Protein AF-A0A9E4WDG4-F1 (afdb_monomer_lite)

Structure (mmCIF, N/CA/C/O backbone):
data_AF-A0A9E4WDG4-F1
#
_entry.id   AF-A0A9E4WDG4-F1
#
loop_
_atom_site.group_PDB
_atom_site.id
_atom_site.type_symbol
_atom_site.label_atom_id
_atom_site.label_alt_id
_atom_site.label_comp_id
_atom_site.label_asym_id
_atom_site.label_entity_id
_atom_site.label_seq_id
_atom_site.pdbx_PDB_ins_code
_atom_site.Cartn_x
_atom_site.Cartn_y
_atom_site.Cartn_z
_atom_site.occupancy
_atom_site.B_iso_or_equiv
_atom_site.auth_seq_id
_atom_site.auth_comp_id
_atom_site.auth_asym_id
_atom_site.auth_atom_id
_atom_site.pdbx_PDB_model_num
ATOM 1 N N . ALA A 1 1 ? 10.465 -11.673 13.183 1.00 41.31 1 ALA A N 1
ATOM 2 C CA . ALA A 1 1 ? 9.646 -11.998 12.003 1.00 41.31 1 ALA A CA 1
ATOM 3 C C . ALA A 1 1 ? 10.600 -12.430 10.905 1.00 41.31 1 ALA A C 1
ATOM 5 O O . ALA A 1 1 ? 11.485 -11.655 10.567 1.00 41.31 1 ALA A O 1
ATOM 6 N N . LEU A 1 2 ? 10.512 -13.684 10.462 1.00 38.38 2 LEU A N 1
ATOM 7 C CA . LEU A 1 2 ? 11.326 -14.182 9.358 1.00 38.38 2 LEU A CA 1
ATOM 8 C C . LEU A 1 2 ? 10.900 -13.420 8.104 1.00 38.38 2 LEU A C 1
ATOM 10 O O . LEU A 1 2 ? 9.772 -13.575 7.641 1.00 38.38 2 LEU A O 1
ATOM 14 N N . VAL A 1 3 ? 11.782 -12.562 7.598 1.00 45.59 3 VAL A N 1
ATOM 15 C CA . VAL A 1 3 ? 11.724 -12.129 6.206 1.00 45.59 3 VAL A CA 1
ATOM 16 C C . VAL A 1 3 ? 11.910 -13.417 5.416 1.00 45.59 3 VAL A C 1
ATOM 18 O O . VAL A 1 3 ? 13.020 -13.933 5.337 1.00 45.59 3 VAL A O 1
ATOM 21 N N . LEU A 1 4 ? 10.811 -14.018 4.959 1.00 53.06 4 LEU A N 1
ATOM 22 C CA . LEU A 1 4 ? 10.887 -15.080 3.968 1.00 53.06 4 LEU A CA 1
ATOM 23 C C . LEU A 1 4 ? 11.609 -14.451 2.783 1.00 53.06 4 LEU A C 1
ATOM 25 O O . LEU A 1 4 ? 11.065 -13.554 2.134 1.00 53.06 4 LEU A O 1
ATOM 29 N N . GLU A 1 5 ? 12.847 -14.873 2.560 1.00 45.94 5 GLU A N 1
ATOM 30 C CA . GLU A 1 5 ? 13.589 -14.618 1.336 1.00 45.94 5 GLU A CA 1
ATOM 31 C C . GLU A 1 5 ? 12.843 -15.365 0.224 1.00 45.94 5 GLU A C 1
ATOM 33 O O . GLU A 1 5 ? 13.157 -16.489 -0.149 1.00 45.94 5 GLU A O 1
ATOM 38 N N . ARG A 1 6 ? 11.713 -14.793 -0.195 1.00 57.25 6 ARG A N 1
ATOM 39 C CA . ARG A 1 6 ? 10.986 -15.225 -1.375 1.00 57.25 6 ARG A CA 1
ATOM 40 C C . ARG A 1 6 ? 11.803 -14.737 -2.552 1.00 57.25 6 ARG A C 1
ATOM 42 O O . ARG A 1 6 ? 12.114 -13.548 -2.627 1.00 57.25 6 ARG A O 1
ATOM 49 N N . ASP A 1 7 ? 12.143 -15.640 -3.461 1.00 64.50 7 ASP A N 1
ATOM 50 C CA . ASP A 1 7 ? 12.677 -15.227 -4.747 1.00 64.50 7 ASP A CA 1
ATOM 51 C C . ASP A 1 7 ? 11.551 -14.570 -5.551 1.00 64.50 7 ASP A C 1
ATOM 53 O O . ASP A 1 7 ? 10.822 -15.205 -6.308 1.00 64.50 7 ASP A O 1
ATOM 57 N N . TYR A 1 8 ? 11.365 -13.269 -5.331 1.00 70.00 8 TYR A N 1
ATOM 58 C CA . TYR A 1 8 ? 10.345 -12.473 -6.007 1.00 70.00 8 TYR A CA 1
ATOM 59 C C . TYR A 1 8 ? 10.592 -12.353 -7.519 1.00 70.00 8 TYR A C 1
ATOM 61 O O . TYR A 1 8 ? 9.739 -11.811 -8.216 1.00 70.00 8 TYR A O 1
ATOM 69 N N . ARG A 1 9 ? 11.738 -12.822 -8.036 1.00 74.75 9 ARG A N 1
ATOM 70 C CA . ARG A 1 9 ? 12.068 -12.776 -9.468 1.00 74.75 9 ARG A CA 1
ATOM 71 C C . ARG A 1 9 ? 11.419 -13.914 -10.246 1.00 74.75 9 ARG A C 1
ATOM 73 O O . ARG A 1 9 ? 11.188 -13.757 -11.438 1.00 74.75 9 ARG A O 1
ATOM 80 N N . GLU A 1 10 ? 11.143 -15.034 -9.581 1.00 81.94 10 GLU A N 1
ATOM 81 C CA . GLU A 1 10 ? 10.524 -16.219 -10.190 1.00 81.94 10 GLU A CA 1
ATOM 82 C C . GLU A 1 10 ? 8.998 -16.237 -10.037 1.00 81.94 10 GLU A C 1
ATOM 84 O O . GLU A 1 10 ? 8.323 -17.124 -10.554 1.00 81.94 10 GLU A O 1
ATOM 89 N N . ILE A 1 11 ? 8.439 -15.261 -9.320 1.00 84.00 11 ILE A N 1
ATOM 90 C CA . ILE A 1 11 ? 6.999 -15.149 -9.118 1.00 84.00 11 ILE A CA 1
ATOM 91 C C . ILE A 1 11 ? 6.342 -14.628 -10.397 1.00 84.00 11 ILE A C 1
ATOM 93 O O . ILE A 1 11 ? 6.737 -13.586 -10.927 1.00 84.00 11 ILE A O 1
ATOM 97 N N . ASP A 1 12 ? 5.286 -15.310 -10.846 1.00 89.50 12 ASP A N 1
ATOM 98 C CA . ASP A 1 12 ? 4.424 -14.781 -11.896 1.00 89.50 12 ASP A CA 1
ATOM 99 C C . ASP A 1 12 ? 3.704 -13.525 -11.383 1.00 89.50 12 ASP A C 1
ATOM 101 O O . ASP A 1 12 ? 2.921 -13.535 -10.421 1.00 89.50 12 ASP A O 1
ATOM 105 N N . ILE A 1 13 ? 4.021 -12.403 -12.023 1.00 89.06 13 ILE A N 1
ATOM 106 C CA . ILE A 1 13 ? 3.473 -11.104 -11.670 1.00 89.06 13 ILE A CA 1
ATOM 107 C C . ILE A 1 13 ? 1.967 -11.030 -11.934 1.00 89.06 13 ILE A C 1
ATOM 109 O O . ILE A 1 13 ? 1.264 -10.366 -11.174 1.00 89.06 13 ILE A O 1
ATOM 113 N N . TYR A 1 14 ? 1.451 -11.712 -12.957 1.00 92.50 14 TYR A N 1
ATOM 114 C CA . TYR A 1 14 ? 0.028 -11.672 -13.287 1.00 92.50 14 TYR A CA 1
ATOM 115 C C . TYR A 1 14 ? -0.792 -12.429 -12.246 1.00 92.50 14 TYR A C 1
ATOM 117 O O . TYR A 1 14 ? -1.738 -11.857 -11.704 1.00 92.50 14 TYR A O 1
ATOM 125 N N . ASP A 1 15 ? -0.353 -13.630 -11.867 1.00 93.19 15 ASP A N 1
ATOM 126 C CA . ASP A 1 15 ? -0.967 -14.402 -10.780 1.00 93.19 15 ASP A CA 1
ATOM 127 C C . ASP A 1 15 ? -0.940 -13.624 -9.458 1.00 93.19 15 ASP A C 1
ATOM 129 O O . ASP A 1 15 ? -1.890 -13.645 -8.674 1.00 93.19 15 ASP A O 1
ATOM 133 N N . THR A 1 16 ? 0.149 -12.899 -9.194 1.00 91.44 16 THR A N 1
ATOM 134 C CA . THR A 1 16 ? 0.277 -12.082 -7.979 1.00 91.44 16 THR A CA 1
ATOM 135 C C . THR A 1 16 ? -0.692 -10.905 -7.978 1.00 91.44 16 THR A C 1
ATOM 137 O O . THR A 1 16 ? -1.286 -10.592 -6.944 1.00 91.44 16 THR A O 1
ATOM 140 N N . LEU A 1 17 ? -0.863 -10.240 -9.122 1.00 92.56 17 LEU A N 1
ATOM 141 C CA . LEU A 1 17 ? -1.809 -9.136 -9.271 1.00 92.56 17 LEU A CA 1
ATOM 142 C C . LEU A 1 17 ? -3.260 -9.618 -9.170 1.00 92.56 17 LEU A C 1
ATOM 144 O O . LEU A 1 17 ? -4.077 -8.934 -8.551 1.00 92.56 17 LEU A O 1
ATOM 148 N N . GLU A 1 18 ? -3.573 -10.795 -9.711 1.00 96.19 18 GLU A N 1
ATOM 149 C CA . GLU A 1 18 ? -4.883 -11.430 -9.547 1.00 96.19 18 GLU A CA 1
ATOM 150 C C . GLU A 1 18 ? -5.159 -11.739 -8.070 1.00 96.19 18 GLU A C 1
ATOM 152 O O . GLU A 1 18 ? -6.163 -11.285 -7.518 1.00 96.19 18 GLU A O 1
ATOM 157 N N . GLN A 1 19 ? -4.216 -12.388 -7.380 1.00 95.12 19 GLN A N 1
ATOM 158 C CA . GLN A 1 19 ? -4.327 -12.657 -5.943 1.00 95.12 19 GLN A CA 1
ATOM 159 C C . GLN A 1 19 ? -4.489 -11.370 -5.122 1.00 95.12 19 GLN A C 1
ATOM 161 O O . GLN A 1 19 ? -5.283 -11.329 -4.178 1.00 95.12 19 GLN A O 1
ATOM 166 N N . LEU A 1 20 ? -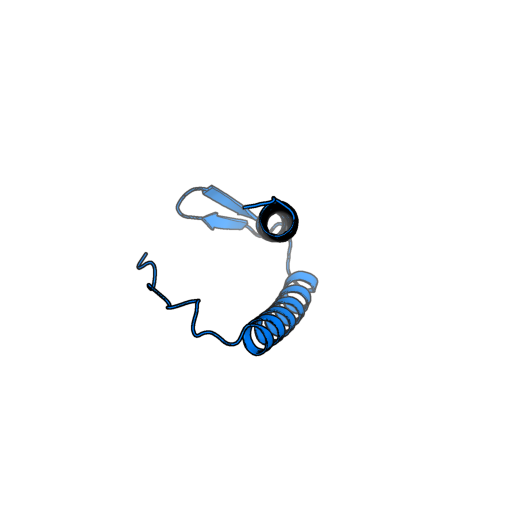3.760 -10.304 -5.465 1.00 93.75 20 LEU A N 1
ATOM 167 C CA . LEU A 1 20 ? -3.908 -8.998 -4.824 1.00 93.75 20 LEU A CA 1
ATOM 168 C C . LEU A 1 20 ? -5.315 -8.423 -5.030 1.00 93.75 20 LEU A C 1
ATOM 170 O O . LEU A 1 20 ? -5.900 -7.911 -4.073 1.00 93.75 20 LEU A O 1
ATOM 174 N N . SER A 1 21 ? -5.853 -8.513 -6.249 1.00 96.12 21 SER A N 1
ATOM 175 C CA . SER A 1 21 ? -7.207 -8.062 -6.591 1.00 96.12 21 SER A CA 1
ATOM 176 C C . SER A 1 21 ? -8.261 -8.793 -5.753 1.00 96.12 21 SER A C 1
ATOM 178 O O . SER A 1 21 ? -9.075 -8.160 -5.072 1.00 96.12 21 SER A O 1
ATOM 180 N N . ASP A 1 22 ? -8.163 -10.120 -5.694 1.00 97.75 22 ASP A N 1
ATOM 181 C CA . ASP A 1 22 ? -9.043 -10.986 -4.909 1.00 97.75 22 ASP A CA 1
ATOM 182 C C . ASP A 1 22 ? -8.995 -10.656 -3.415 1.00 97.75 22 ASP A C 1
ATOM 184 O O . ASP A 1 22 ? -10.026 -10.505 -2.748 1.00 97.75 22 ASP A O 1
ATOM 188 N N . MET A 1 23 ? -7.785 -10.519 -2.866 1.00 96.88 23 MET A N 1
ATOM 189 C CA . MET A 1 23 ? -7.593 -10.153 -1.465 1.00 96.88 23 MET A CA 1
ATOM 190 C C . MET A 1 23 ? -8.154 -8.762 -1.173 1.00 96.88 23 MET A C 1
ATOM 192 O O . MET A 1 23 ? -8.788 -8.568 -0.133 1.00 96.88 23 MET A O 1
ATOM 196 N N . ARG A 1 24 ? -7.978 -7.802 -2.090 1.00 95.81 24 ARG A N 1
ATOM 197 C CA . ARG A 1 24 ? -8.521 -6.448 -1.943 1.00 95.81 24 ARG A CA 1
ATOM 198 C C . ARG A 1 24 ? -10.042 -6.461 -1.915 1.00 95.81 24 ARG A C 1
ATOM 200 O O . ARG A 1 24 ? -10.625 -5.822 -1.040 1.00 95.81 24 ARG A O 1
ATOM 207 N N . GLN A 1 25 ? -10.682 -7.202 -2.815 1.00 96.94 25 GLN A N 1
ATOM 208 C CA . GLN A 1 25 ? -12.137 -7.323 -2.836 1.00 96.94 25 GLN A CA 1
ATOM 209 C C . GLN A 1 25 ? -12.664 -7.899 -1.516 1.00 96.94 25 GLN A C 1
ATOM 211 O O . GLN A 1 25 ? -13.581 -7.338 -0.915 1.00 96.94 25 GLN A O 1
ATOM 216 N N . ARG A 1 26 ? -12.050 -8.979 -1.016 1.00 96.88 26 ARG A N 1
ATOM 217 C CA . ARG A 1 26 ? -12.429 -9.587 0.271 1.00 96.88 26 ARG A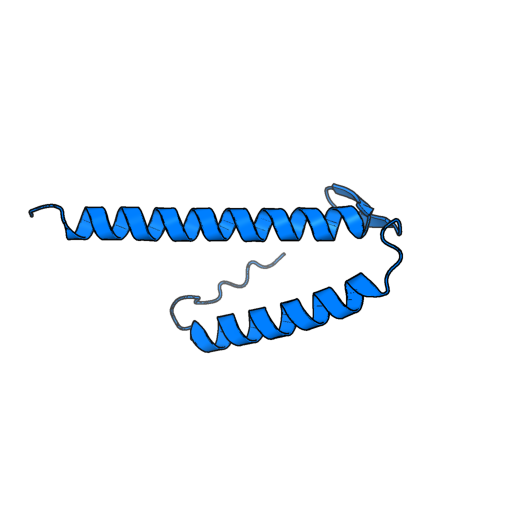 CA 1
ATOM 218 C C . ARG A 1 26 ? -12.220 -8.628 1.442 1.00 96.88 26 ARG A C 1
ATOM 220 O O . ARG A 1 26 ? -13.095 -8.521 2.297 1.00 96.88 26 ARG A O 1
ATOM 227 N N . ALA A 1 27 ? -11.102 -7.903 1.465 1.00 94.75 27 ALA A N 1
ATOM 228 C CA . ALA A 1 27 ? -10.815 -6.919 2.505 1.00 94.75 27 ALA A CA 1
ATOM 229 C C . ALA A 1 27 ? -11.865 -5.800 2.536 1.00 94.75 27 ALA A C 1
ATOM 231 O O . ALA A 1 27 ? -12.362 -5.467 3.608 1.00 94.75 27 ALA A O 1
ATOM 232 N N . VAL A 1 28 ? -12.258 -5.265 1.374 1.00 95.31 28 VAL A N 1
ATOM 233 C CA . VAL A 1 28 ? -13.314 -4.242 1.279 1.00 95.31 28 VAL A CA 1
ATOM 234 C C . VAL A 1 28 ? -14.646 -4.773 1.807 1.00 95.31 28 VAL A C 1
ATOM 236 O O . VAL A 1 28 ? -15.307 -4.082 2.579 1.00 95.31 28 VAL A O 1
ATOM 239 N N . MET A 1 29 ? -15.017 -6.006 1.451 1.00 96.12 29 MET A N 1
ATOM 240 C CA . MET A 1 29 ? -16.256 -6.627 1.935 1.00 96.12 29 MET A CA 1
ATOM 241 C C . MET A 1 29 ? -16.284 -6.778 3.457 1.00 96.12 29 MET A C 1
ATOM 243 O O . MET A 1 29 ? -17.319 -6.527 4.070 1.00 96.12 29 MET A O 1
ATOM 247 N N . ILE A 1 30 ? -15.156 -7.155 4.065 1.00 94.62 30 ILE A N 1
ATOM 248 C CA . ILE A 1 30 ? -15.023 -7.229 5.525 1.00 94.62 30 ILE A CA 1
ATOM 249 C C . ILE A 1 30 ? -15.155 -5.824 6.120 1.00 94.62 30 ILE A C 1
ATOM 251 O O . ILE A 1 30 ? -16.039 -5.588 6.935 1.00 94.62 30 ILE A O 1
ATOM 255 N N . LEU A 1 31 ? -14.337 -4.869 5.664 1.00 94.81 31 LEU A N 1
ATOM 256 C CA . LEU A 1 31 ? -14.302 -3.505 6.205 1.00 94.81 31 LEU A CA 1
ATO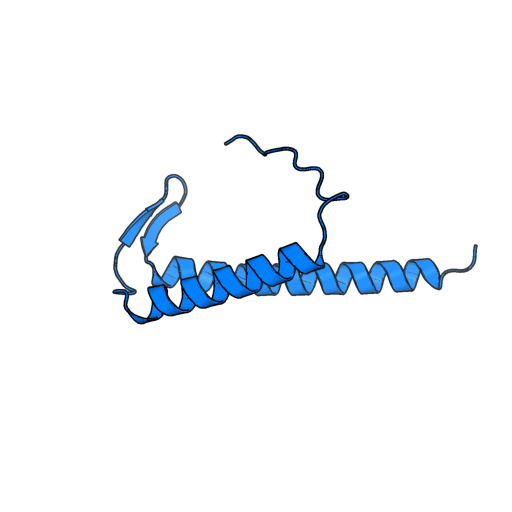M 257 C C . LEU A 1 31 ? -15.647 -2.773 6.110 1.00 94.81 31 LEU A C 1
ATOM 259 O O . LEU A 1 31 ? -15.935 -1.921 6.947 1.00 94.81 31 LEU A O 1
ATOM 263 N N . TRP A 1 32 ? -16.479 -3.102 5.120 1.00 94.50 32 TRP A N 1
ATOM 264 C CA . TRP A 1 32 ? -17.810 -2.515 4.976 1.00 94.50 32 TRP A CA 1
ATOM 265 C C . TRP A 1 32 ? -18.749 -2.837 6.149 1.00 94.50 32 TRP A C 1
ATOM 267 O O . TRP A 1 32 ? -19.638 -2.047 6.453 1.00 94.50 32 TRP A O 1
ATOM 277 N N . GLN A 1 33 ? -18.569 -3.987 6.801 1.00 92.06 33 GLN A N 1
ATOM 278 C CA . GLN A 1 33 ? -19.458 -4.477 7.863 1.00 92.06 33 GLN A CA 1
ATOM 279 C C . GLN A 1 33 ? -18.898 -4.256 9.278 1.00 92.06 33 GLN A C 1
ATOM 281 O O . GLN A 1 33 ? -19.574 -4.558 10.259 1.00 92.06 33 GLN A O 1
ATOM 286 N N . GLU A 1 34 ? -17.662 -3.774 9.407 1.00 93.38 34 GLU A N 1
ATOM 287 C CA . GLU A 1 34 ? -16.983 -3.645 10.699 1.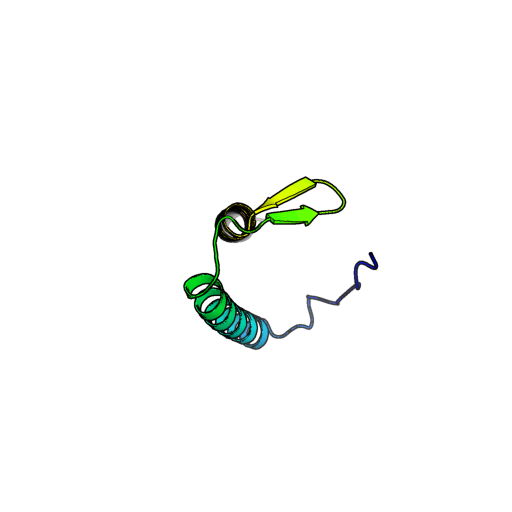00 93.38 34 GLU A CA 1
ATOM 288 C C . GLU A 1 34 ? -17.348 -2.354 11.444 1.00 93.38 34 GLU A C 1
ATOM 290 O O . GLU A 1 34 ? -17.721 -1.344 10.850 1.00 93.38 34 GLU A O 1
ATOM 295 N N . ASP A 1 35 ? -17.151 -2.357 12.764 1.00 96.69 35 ASP A N 1
ATOM 296 C CA . ASP A 1 35 ? -17.081 -1.123 13.549 1.00 96.69 35 ASP A CA 1
ATOM 297 C C . ASP A 1 35 ? -15.695 -0.489 13.383 1.00 96.69 35 ASP A C 1
ATOM 299 O O . ASP A 1 35 ? -14.692 -0.957 13.925 1.00 96.69 35 ASP A O 1
ATOM 303 N N . TRP A 1 36 ? -15.645 0.612 12.639 1.00 96.81 36 TRP A N 1
ATOM 304 C CA . TRP A 1 36 ? -14.411 1.311 12.286 1.00 96.81 36 TRP A CA 1
ATOM 305 C C . TRP A 1 36 ? -13.658 1.874 13.498 1.00 96.81 36 TRP A C 1
ATOM 307 O O . TRP A 1 36 ? -12.440 2.065 13.415 1.00 96.81 36 TRP A O 1
ATOM 317 N N . GLN A 1 37 ? -14.352 2.124 14.614 1.00 97.69 37 GLN A N 1
ATOM 318 C CA . GLN A 1 37 ? -13.743 2.620 15.849 1.00 97.69 37 GLN A CA 1
ATOM 319 C C . GLN A 1 37 ? -13.233 1.496 16.752 1.00 97.69 37 GLN A C 1
ATOM 321 O O . GLN A 1 37 ? -12.547 1.783 17.730 1.00 97.69 37 GLN A O 1
ATOM 326 N N . ARG A 1 38 ? -13.500 0.221 16.426 1.00 97.38 38 ARG A N 1
ATOM 327 C CA . ARG A 1 38 ? -12.959 -0.907 17.189 1.00 97.38 38 ARG A CA 1
ATOM 328 C C . ARG A 1 38 ? -11.435 -0.850 17.188 1.00 97.38 38 ARG A C 1
ATOM 330 O O . ARG A 1 38 ? -10.801 -0.802 16.131 1.00 97.38 38 ARG A O 1
ATOM 337 N N . GLU A 1 39 ? -10.857 -0.904 18.382 1.00 97.56 39 GLU A N 1
ATOM 338 C CA . GLU A 1 39 ? -9.413 -0.848 18.583 1.00 97.56 39 GLU A CA 1
ATOM 339 C C . GLU A 1 39 ? -8.821 -2.212 18.937 1.00 97.56 39 GLU A C 1
ATOM 341 O O . GLU A 1 39 ? -9.413 -3.024 19.649 1.00 97.56 39 GLU A O 1
ATOM 346 N N . GLY A 1 40 ? -7.601 -2.435 18.457 1.00 95.88 40 GLY A N 1
ATOM 347 C CA . GLY A 1 40 ? -6.699 -3.477 18.927 1.00 95.88 40 GLY A CA 1
ATOM 348 C C . GLY A 1 40 ? -5.361 -2.871 19.344 1.00 95.88 40 GLY A C 1
ATOM 349 O O . GLY A 1 40 ? -5.073 -1.705 19.074 1.00 95.88 40 GLY A O 1
ATOM 350 N N . ARG A 1 41 ? -4.509 -3.662 20.001 1.00 96.75 41 ARG A N 1
ATOM 351 C CA . ARG A 1 41 ? -3.170 -3.218 20.409 1.00 96.75 41 ARG A CA 1
ATOM 352 C C . ARG A 1 41 ? -2.108 -3.794 19.477 1.00 96.75 41 ARG A C 1
ATOM 354 O O . ARG A 1 41 ? -1.810 -4.983 19.534 1.00 96.75 41 ARG A O 1
ATOM 361 N N . HIS A 1 42 ? -1.510 -2.942 18.652 1.00 93.75 42 HIS A N 1
ATOM 362 C CA . HIS A 1 42 ? -0.349 -3.285 17.835 1.00 93.75 42 HIS A CA 1
ATOM 363 C C . HIS A 1 42 ? 0.928 -3.230 18.684 1.00 93.75 42 HIS A C 1
ATOM 365 O O . HIS A 1 42 ? 1.129 -2.280 19.445 1.00 93.75 42 HIS A O 1
ATOM 371 N N . GLN A 1 43 ? 1.825 -4.210 18.525 1.00 93.50 43 GLN A N 1
ATOM 372 C CA . GLN A 1 43 ? 3.032 -4.351 19.355 1.00 93.50 43 GLN A CA 1
ATOM 373 C C . GLN A 1 43 ? 3.916 -3.091 19.364 1.00 93.50 43 GLN A C 1
ATOM 375 O O . GLN A 1 43 ? 4.491 -2.756 20.395 1.00 93.50 43 GLN A O 1
ATOM 380 N N . TYR A 1 44 ? 3.984 -2.380 18.236 1.00 93.75 44 TYR A N 1
ATOM 381 C CA . TYR A 1 44 ? 4.848 -1.205 18.065 1.00 93.75 44 TYR A CA 1
ATOM 382 C C . TYR A 1 44 ? 4.101 0.132 18.040 1.00 93.75 44 TYR A C 1
ATOM 384 O O . TYR A 1 44 ? 4.683 1.163 18.349 1.00 93.75 44 TYR A O 1
ATOM 392 N N . LEU A 1 45 ? 2.821 0.132 17.657 1.00 92.12 45 LEU A N 1
ATOM 393 C CA . LEU A 1 45 ? 2.061 1.369 17.415 1.00 92.12 45 LEU A CA 1
ATOM 394 C C . LEU A 1 45 ? 1.108 1.703 18.568 1.00 92.12 45 LEU A C 1
ATOM 396 O O . LEU A 1 45 ? 0.500 2.771 18.559 1.00 92.12 45 LEU A O 1
ATOM 400 N N . GLY A 1 46 ? 0.984 0.806 19.553 1.00 95.50 46 GLY A N 1
ATOM 401 C CA . GLY A 1 46 ? 0.028 0.949 20.643 1.00 95.50 46 GLY A CA 1
ATOM 402 C C . GLY A 1 46 ? -1.407 0.680 20.174 1.00 95.50 46 GLY A C 1
ATOM 4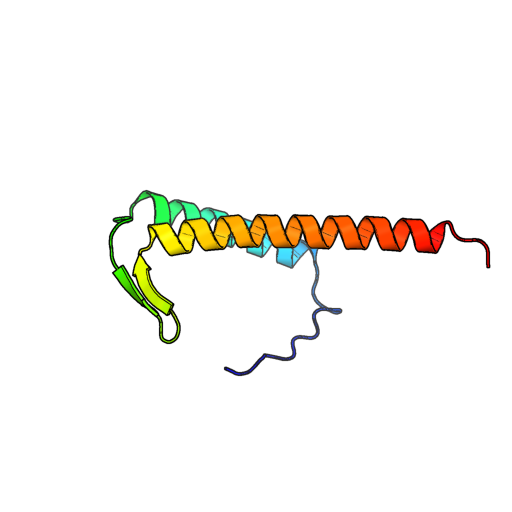03 O O . GLY A 1 46 ? -1.611 -0.209 19.344 1.00 95.50 46 GLY A O 1
ATOM 404 N N . PRO A 1 47 ? -2.408 1.388 20.725 1.00 97.25 47 PRO A N 1
ATOM 405 C CA . PRO A 1 47 ? -3.791 1.307 20.263 1.00 97.25 47 PRO A CA 1
ATOM 406 C C . PRO A 1 47 ? -3.926 1.735 18.798 1.00 97.25 47 PRO A C 1
ATOM 408 O O . PRO A 1 47 ? -3.405 2.773 18.377 1.00 97.25 47 PRO A O 1
ATOM 411 N N . VAL A 1 48 ? -4.614 0.915 18.011 1.00 97.50 48 VAL A N 1
ATOM 412 C CA . VAL A 1 48 ? -4.876 1.164 16.595 1.00 97.50 48 VAL A CA 1
ATOM 413 C C . VAL A 1 48 ? -6.307 0.738 16.281 1.00 97.50 48 VAL A C 1
ATOM 415 O O . VAL A 1 48 ? -6.692 -0.398 16.555 1.00 97.50 48 VAL A O 1
ATOM 418 N N . SER A 1 49 ? -7.078 1.645 15.682 1.00 97.88 49 SER A N 1
ATOM 419 C CA . SER A 1 49 ? -8.425 1.362 15.191 1.00 97.88 49 SER A CA 1
ATOM 420 C C . SER A 1 49 ? -8.413 0.740 13.796 1.00 97.88 49 SER A C 1
ATOM 422 O O . SER A 1 49 ? -7.473 0.931 13.014 1.00 97.88 49 SER A O 1
ATOM 424 N N . ILE A 1 50 ? -9.495 0.045 13.446 1.00 97.12 50 ILE A N 1
ATOM 425 C CA . ILE A 1 50 ? -9.713 -0.460 12.082 1.00 97.12 50 ILE A CA 1
ATOM 426 C C . ILE A 1 50 ? -9.661 0.687 11.063 1.00 97.12 50 ILE A C 1
ATOM 428 O O . ILE A 1 50 ? -9.008 0.551 10.028 1.00 97.12 50 ILE A O 1
ATOM 432 N N . ALA A 1 51 ? -10.254 1.844 11.381 1.00 97.25 51 ALA A N 1
ATOM 433 C CA . ALA A 1 51 ? -10.203 3.033 10.528 1.00 97.25 51 ALA A CA 1
ATOM 434 C C . ALA A 1 51 ? -8.769 3.478 10.215 1.00 97.25 51 ALA A C 1
ATOM 436 O O . ALA A 1 51 ? -8.443 3.798 9.069 1.00 97.25 51 ALA A O 1
ATOM 437 N N . ARG A 1 52 ? -7.898 3.485 11.232 1.00 97.12 52 ARG A N 1
ATOM 438 C CA . ARG A 1 52 ? -6.489 3.832 11.050 1.00 97.12 52 ARG A CA 1
ATOM 439 C C . ARG A 1 52 ? -5.791 2.822 10.144 1.00 97.12 52 ARG A C 1
ATOM 441 O O . ARG A 1 52 ? -5.126 3.250 9.210 1.00 97.12 52 ARG A O 1
ATOM 448 N N . LEU A 1 53 ? -5.982 1.520 10.366 1.00 95.44 53 LEU A N 1
ATOM 449 C CA . LEU A 1 53 ? -5.383 0.480 9.517 1.00 95.44 53 LEU A CA 1
ATOM 450 C C . LEU A 1 53 ? -5.828 0.597 8.056 1.00 95.44 53 LEU A C 1
ATOM 452 O O . LEU A 1 53 ? -4.992 0.544 7.160 1.00 95.44 53 LEU A O 1
ATOM 456 N N . ALA A 1 54 ? -7.123 0.801 7.805 1.00 95.81 54 ALA A N 1
ATOM 457 C CA . ALA A 1 54 ? -7.657 0.943 6.450 1.00 95.81 54 ALA A CA 1
ATOM 458 C C . ALA A 1 54 ? -7.088 2.178 5.724 1.00 95.81 54 ALA A C 1
ATOM 460 O O . ALA A 1 54 ? -6.742 2.117 4.539 1.00 95.81 54 ALA A O 1
ATOM 461 N N . ARG A 1 55 ? -6.944 3.298 6.443 1.00 96.25 55 ARG A N 1
ATOM 462 C CA . ARG A 1 55 ? -6.304 4.508 5.915 1.00 96.25 55 ARG A CA 1
ATOM 463 C C . ARG A 1 55 ? -4.821 4.281 5.630 1.00 96.25 55 ARG A C 1
ATOM 465 O O . ARG A 1 55 ? -4.358 4.640 4.551 1.00 96.25 55 ARG A O 1
ATOM 472 N N . ASP A 1 56 ? -4.095 3.686 6.572 1.00 95.94 56 ASP A N 1
ATOM 473 C CA . ASP A 1 56 ? -2.658 3.444 6.444 1.00 95.94 56 ASP A CA 1
ATOM 474 C C . ASP A 1 56 ? -2.382 2.472 5.271 1.00 95.94 56 ASP A C 1
ATOM 476 O O . ASP A 1 56 ? -1.476 2.718 4.477 1.00 95.94 56 ASP A O 1
ATOM 480 N N . GLN A 1 57 ? -3.235 1.458 5.059 1.00 94.94 57 GLN A N 1
ATOM 481 C CA . GLN A 1 57 ? -3.195 0.594 3.870 1.00 94.94 57 GLN A CA 1
ATOM 482 C C . GLN A 1 57 ? -3.399 1.384 2.568 1.00 94.94 57 GLN A C 1
ATOM 484 O O . GLN A 1 57 ? -2.667 1.182 1.603 1.00 94.94 57 GLN A O 1
ATOM 489 N N . SER A 1 58 ? -4.372 2.299 2.538 1.00 94.88 58 SER A N 1
ATOM 490 C CA . SER A 1 58 ? -4.654 3.114 1.346 1.00 94.88 58 SER A CA 1
ATOM 491 C C . SER A 1 58 ? -3.491 4.054 1.008 1.00 94.88 58 SER A C 1
ATOM 493 O O . SER A 1 58 ? -3.153 4.232 -0.159 1.00 94.88 58 SER A O 1
ATOM 495 N N . HIS A 1 59 ? -2.843 4.637 2.022 1.00 97.62 59 HIS A N 1
ATOM 496 C CA . HIS A 1 59 ? -1.617 5.416 1.831 1.00 97.62 59 HIS A CA 1
ATOM 497 C C . HIS A 1 59 ? -0.472 4.556 1.294 1.00 97.62 59 HIS A C 1
ATOM 499 O O . HIS A 1 59 ? 0.185 4.954 0.335 1.00 97.62 59 HIS A O 1
ATOM 505 N N . HIS A 1 60 ? -0.272 3.368 1.859 1.00 95.69 60 HIS A N 1
ATOM 506 C CA . HIS A 1 60 ? 0.769 2.442 1.426 1.00 95.69 60 HIS A CA 1
ATOM 507 C C . HIS A 1 60 ? 0.600 2.017 -0.044 1.00 95.69 60 HIS A C 1
ATOM 509 O O . HIS A 1 60 ? 1.572 1.962 -0.800 1.00 95.69 60 HIS A O 1
ATOM 515 N N . ASP A 1 61 ? -0.642 1.794 -0.490 1.00 95.19 61 ASP A N 1
ATOM 516 C CA . ASP A 1 61 ? -0.940 1.497 -1.895 1.00 95.19 61 ASP A CA 1
ATOM 517 C C . ASP A 1 61 ? -0.492 2.650 -2.817 1.00 95.19 61 ASP A C 1
ATOM 519 O O . ASP A 1 61 ? 0.152 2.424 -3.846 1.00 95.19 61 ASP A O 1
ATOM 523 N N . LEU A 1 62 ? -0.773 3.901 -2.433 1.00 97.25 62 LEU A N 1
ATOM 524 C CA . LEU A 1 62 ? -0.334 5.079 -3.186 1.00 97.25 62 LEU A CA 1
ATOM 525 C C . LEU A 1 62 ? 1.193 5.193 -3.214 1.00 97.25 62 LEU A C 1
ATOM 527 O O . LEU A 1 62 ? 1.764 5.440 -4.277 1.00 97.25 62 LEU A O 1
ATOM 531 N N . GLU A 1 63 ? 1.865 4.995 -2.080 1.00 98.12 63 GLU A N 1
ATOM 532 C CA . GLU A 1 63 ? 3.329 5.039 -1.989 1.00 98.12 63 GLU A CA 1
ATOM 533 C C . GLU A 1 63 ? 3.990 4.040 -2.946 1.00 98.12 63 GLU A C 1
ATOM 535 O O . GLU A 1 63 ? 4.936 4.399 -3.656 1.00 98.12 63 GLU A O 1
ATOM 540 N N . HIS A 1 64 ? 3.465 2.818 -3.044 1.00 94.94 64 HIS A N 1
ATOM 541 C CA . HIS A 1 64 ? 3.968 1.822 -3.988 1.00 94.94 64 HIS A CA 1
ATOM 542 C C . HIS A 1 64 ? 3.706 2.181 -5.450 1.00 94.94 64 HIS A C 1
ATOM 544 O O . HIS A 1 64 ? 4.603 2.017 -6.280 1.00 94.94 64 HIS A O 1
ATOM 550 N N . LEU A 1 65 ? 2.535 2.729 -5.784 1.00 96.00 65 LEU A N 1
ATOM 551 C CA . LEU A 1 65 ? 2.266 3.212 -7.143 1.00 96.00 65 LEU A CA 1
ATOM 552 C C . LEU A 1 65 ? 3.238 4.331 -7.543 1.00 96.00 65 LEU A C 1
ATOM 554 O O . LEU A 1 65 ? 3.769 4.337 -8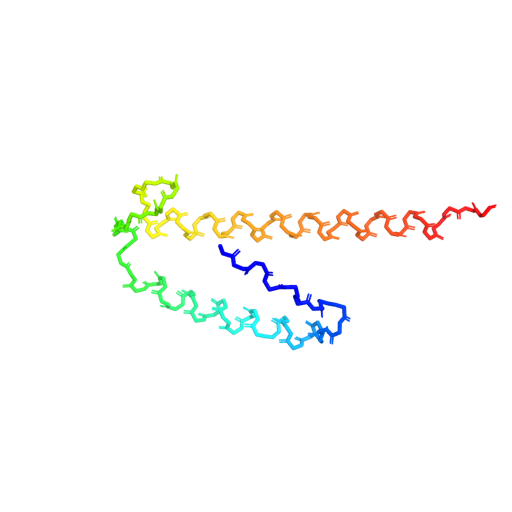.657 1.00 96.00 65 LEU A O 1
ATOM 558 N N . TRP A 1 66 ? 3.535 5.244 -6.616 1.00 97.75 66 TRP A N 1
ATOM 559 C CA . TRP A 1 66 ? 4.543 6.284 -6.816 1.00 97.75 66 TRP A CA 1
ATOM 560 C C . TRP A 1 66 ? 5.952 5.711 -6.998 1.00 97.75 66 TRP A C 1
ATOM 562 O O . TRP A 1 66 ? 6.700 6.176 -7.860 1.00 97.75 66 TRP A O 1
ATOM 572 N N . GLN A 1 67 ? 6.336 4.699 -6.219 1.00 96.62 67 GLN A N 1
ATOM 573 C CA . GLN A 1 67 ? 7.620 4.008 -6.385 1.00 96.62 67 GLN A CA 1
ATOM 574 C C . GLN A 1 67 ? 7.719 3.318 -7.753 1.00 96.62 67 GLN A C 1
ATOM 576 O O . GLN A 1 67 ? 8.701 3.532 -8.464 1.00 96.62 67 GLN A O 1
ATOM 581 N N . ALA A 1 68 ? 6.694 2.564 -8.157 1.00 94.31 68 ALA A N 1
ATOM 582 C CA . ALA A 1 68 ? 6.650 1.873 -9.445 1.00 94.31 68 ALA A CA 1
ATOM 583 C C . ALA A 1 68 ? 6.752 2.852 -10.624 1.00 94.31 68 ALA A C 1
ATOM 585 O O . ALA A 1 68 ? 7.513 2.624 -11.567 1.00 94.31 68 ALA A O 1
ATOM 586 N N . ARG A 1 69 ? 6.045 3.987 -10.543 1.00 96.62 69 ARG A N 1
ATOM 587 C CA . ARG A 1 69 ? 6.139 5.058 -11.539 1.00 96.62 69 ARG A CA 1
ATOM 588 C C . ARG A 1 69 ? 7.569 5.584 -11.678 1.00 96.62 69 ARG A C 1
ATOM 590 O O . ARG A 1 69 ? 8.074 5.628 -12.797 1.00 96.62 69 ARG A O 1
ATOM 597 N N . ARG A 1 70 ? 8.219 5.942 -10.566 1.00 97.44 70 ARG A N 1
ATOM 598 C CA . ARG A 1 70 ? 9.595 6.470 -10.580 1.00 97.44 70 ARG A CA 1
ATOM 599 C C . ARG A 1 70 ? 10.597 5.459 -11.128 1.00 97.44 70 ARG A C 1
ATOM 601 O O . ARG A 1 70 ? 11.496 5.835 -11.870 1.00 97.44 70 ARG A O 1
ATOM 608 N N . LEU A 1 71 ? 10.438 4.178 -10.792 1.00 96.19 71 LEU A N 1
ATOM 609 C CA . LEU A 1 71 ? 11.280 3.112 -11.340 1.00 96.19 71 LEU A CA 1
ATOM 610 C C . LEU A 1 71 ? 11.121 2.998 -12.857 1.00 96.19 71 LEU A C 1
ATOM 612 O O . LEU A 1 71 ? 12.117 2.910 -13.570 1.00 96.19 71 LEU A O 1
ATOM 616 N N . ARG A 1 72 ? 9.884 3.053 -13.358 1.00 96.19 72 ARG A N 1
ATOM 617 C CA . ARG A 1 72 ? 9.612 3.032 -14.799 1.00 96.19 72 ARG A CA 1
ATOM 618 C C . ARG A 1 72 ? 10.243 4.226 -15.517 1.00 96.19 72 ARG A C 1
ATOM 620 O O . ARG A 1 72 ? 10.844 4.040 -16.568 1.00 96.19 72 ARG A O 1
ATOM 627 N N . GLU A 1 73 ? 10.113 5.427 -14.956 1.00 97.06 73 GLU A N 1
ATOM 628 C CA . GLU A 1 73 ? 10.721 6.651 -15.499 1.00 97.06 73 GLU A CA 1
ATOM 629 C C . GLU A 1 73 ? 12.256 6.528 -15.544 1.00 97.06 73 GLU A C 1
ATOM 631 O O . GLU A 1 73 ? 12.849 6.683 -16.609 1.00 97.06 73 GLU A O 1
ATOM 636 N N . ALA A 1 74 ? 12.890 6.106 -14.445 1.00 95.88 74 ALA A N 1
ATOM 637 C CA . ALA A 1 74 ? 14.340 5.914 -14.383 1.00 95.88 74 ALA A CA 1
ATOM 638 C C . ALA A 1 74 ? 14.862 4.839 -15.360 1.00 95.88 74 ALA A C 1
ATOM 640 O O . ALA A 1 74 ? 15.956 4.968 -15.910 1.00 95.88 74 ALA A O 1
ATOM 641 N N . LEU A 1 75 ? 14.102 3.762 -15.586 1.00 95.12 75 LEU A N 1
ATOM 642 C CA . LEU A 1 75 ? 14.458 2.734 -16.571 1.00 95.12 75 LEU A CA 1
ATOM 643 C C . LEU A 1 75 ? 14.357 3.259 -18.007 1.00 95.12 75 LEU A C 1
ATOM 645 O O . LEU A 1 75 ? 15.225 2.953 -18.823 1.00 95.12 75 LEU A O 1
ATOM 649 N N . ALA A 1 76 ? 13.338 4.067 -18.308 1.00 94.88 76 ALA A N 1
ATOM 650 C CA . ALA A 1 76 ? 13.187 4.693 -19.618 1.00 94.88 76 ALA A CA 1
ATOM 651 C C . ALA A 1 76 ? 14.328 5.682 -19.909 1.00 94.88 76 ALA A C 1
ATOM 653 O O . ALA A 1 76 ? 14.894 5.658 -20.999 1.00 94.88 76 ALA A O 1
ATOM 654 N N . GLU A 1 77 ? 14.719 6.493 -18.922 1.00 94.06 77 GLU A N 1
ATOM 655 C CA . GLU A 1 77 ? 15.863 7.408 -19.031 1.00 94.06 77 GLU A CA 1
ATOM 656 C C . GLU A 1 77 ? 17.173 6.658 -19.301 1.00 94.06 77 GLU A C 1
ATOM 658 O O . GLU A 1 77 ? 17.930 7.032 -20.194 1.00 94.06 77 GLU A O 1
ATOM 663 N N . ARG A 1 78 ? 17.419 5.554 -18.582 1.00 93.06 78 ARG A N 1
ATOM 664 C CA . ARG A 1 78 ? 18.599 4.701 -18.806 1.00 93.06 78 ARG A CA 1
ATOM 665 C C . ARG A 1 78 ? 18.629 4.086 -20.200 1.00 93.06 78 ARG A C 1
ATOM 667 O O . ARG A 1 78 ? 19.701 3.985 -20.781 1.00 93.06 78 ARG A O 1
ATOM 674 N N . ALA A 1 79 ? 17.479 3.672 -20.727 1.00 90.31 79 ALA A N 1
ATOM 675 C CA . ALA A 1 79 ? 17.388 3.114 -22.074 1.00 90.31 79 ALA A CA 1
ATOM 676 C C . ALA A 1 79 ? 17.614 4.169 -23.174 1.00 90.31 79 ALA A C 1
ATOM 678 O O . ALA A 1 79 ? 18.044 3.821 -24.270 1.00 90.31 79 ALA A O 1
ATOM 679 N N . ALA A 1 80 ? 17.323 5.443 -22.890 1.00 86.38 80 ALA A N 1
ATOM 680 C CA . ALA A 1 80 ? 17.484 6.555 -23.825 1.00 86.38 80 ALA A CA 1
ATOM 681 C C . ALA A 1 80 ? 18.882 7.206 -23.791 1.00 86.38 80 ALA A C 1
ATOM 683 O O . ALA A 1 80 ? 19.212 7.981 -24.690 1.00 86.38 80 ALA A O 1
ATOM 684 N N . ALA A 1 81 ? 19.697 6.924 -22.771 1.00 77.38 81 ALA A N 1
ATOM 685 C CA . ALA A 1 81 ? 21.054 7.450 -22.674 1.00 77.38 81 ALA A CA 1
ATOM 686 C C . ALA A 1 81 ? 21.979 6.781 -23.718 1.00 77.38 81 ALA A C 1
ATOM 688 O O . ALA A 1 81 ? 22.004 5.550 -23.800 1.00 77.38 81 ALA A O 1
ATOM 689 N N . PRO A 1 82 ? 22.745 7.550 -24.518 1.00 64.25 82 PRO A N 1
ATOM 690 C CA . PRO A 1 82 ? 23.747 6.977 -25.414 1.00 64.25 82 PRO A CA 1
ATOM 691 C C . PRO A 1 82 ? 24.874 6.311 -24.605 1.00 64.25 82 PRO A C 1
ATOM 693 O O . PRO A 1 82 ? 25.242 6.815 -23.543 1.00 64.25 82 PRO A O 1
ATOM 696 N N . GLN A 1 83 ? 25.378 5.174 -25.108 1.00 61.47 83 GLN A N 1
ATOM 697 C CA . GLN A 1 83 ? 26.529 4.451 -24.541 1.00 61.47 83 GLN A CA 1
ATOM 698 C C . GLN A 1 83 ? 27.808 5.288 -24.585 1.00 61.47 83 GLN A C 1
ATOM 700 O O . GLN A 1 83 ? 28.025 5.965 -25.618 1.00 61.47 83 GLN A O 1
#

Sequence (83 aa):
ALVLERDYREIDIYDTLEQLSDMRQRAVMILWQEDWQREGRHQYLGPVSIARLARDQSHHDLEHLWQARRLREALAERAAAPQ

Foldseek 3Di:
DDPPPPPPVPDDPVVVVVVVVVVVVVVVVVLVPDDQQDWDQDPPPGIDGNVRVVVVVVVVVVVVVVVVVVVVVVVVVVVPDDD

Secondary structure (DSSP, 8-state):
-------TTSS-HHHHHHHHHHHHHHHHHHHHHS-TT-EEEETTTEEEEHHHHHHHHHHHHHHHHHHHHHHHHHHHHHHHS--

Radius of gyration: 17.89 Å; chains: 1; bounding box: 46×24×46 Å

pLDDT: mean 89.52, std 14.16, range [38.38, 98.12]